Protein AF-A0A261UF74-F1 (afdb_monomer_lite)

Sequence (70 aa):
MVDGGATFWLETGHRYVACRCAAEVLRRVERGTGLTGAAALRAAENELVEEANRRLAEREALPLRLAYHD

Radius of gyration: 14.3 Å; chains: 1; bounding box: 31×28×33 Å

Foldseek 3Di:
DPQPWDWDWDDPPPDIDIDTGGPVQLVVQCVVPVDHDPVSCVVCVVVRVVVVVVVVVVCVVPPDDDDDDD

Organism: NCBI:txid1416808

Secondary structure (DSSP, 8-state):
----PEEEEEE-SS-EEEEEE-HHHHHHHHHHHS--HHHHHHHTHHHHHHHHHHHHHHHHTS--------

pLDDT: mean 75.23, std 13.4, range [40.38, 89.25]

Structure (mmCIF, N/CA/C/O backbone):
data_AF-A0A261UF74-F1
#
_entry.id   AF-A0A261UF74-F1
#
loop_
_atom_site.group_PDB
_atom_site.id
_atom_site.type_symbol
_atom_site.label_atom_id
_atom_site.label_alt_id
_atom_site.label_comp_id
_atom_site.label_asym_id
_atom_site.label_entity_id
_atom_site.label_seq_id
_atom_site.pdbx_PDB_ins_code
_atom_site.Cartn_x
_atom_site.Cartn_y
_atom_site.Cartn_z
_atom_site.occupancy
_atom_site.B_iso_or_equiv
_atom_site.auth_seq_id
_atom_site.auth_comp_id
_atom_site.auth_asym_id
_atom_site.auth_atom_id
_atom_site.pdbx_PDB_model_num
ATOM 1 N N . MET A 1 1 ? -10.823 -10.955 -17.889 1.00 41.50 1 MET A N 1
ATOM 2 C CA . MET A 1 1 ? -9.868 -9.830 -17.978 1.00 41.50 1 MET A CA 1
ATOM 3 C C . MET A 1 1 ? -9.068 -9.831 -16.690 1.00 41.50 1 MET A C 1
ATOM 5 O O . MET A 1 1 ? -9.673 -9.692 -15.637 1.00 41.50 1 MET A O 1
ATOM 9 N N . VAL A 1 2 ? -7.765 -10.121 -16.746 1.00 45.78 2 VAL A N 1
ATOM 10 C CA . VAL A 1 2 ? -6.907 -10.088 -15.552 1.00 45.78 2 VAL A CA 1
ATOM 11 C C . VAL A 1 2 ? -6.724 -8.619 -15.200 1.00 45.78 2 VAL A C 1
ATOM 13 O O . VAL A 1 2 ? -6.052 -7.878 -15.911 1.00 45.78 2 VAL A O 1
ATOM 16 N N . ASP A 1 3 ? -7.441 -8.177 -14.179 1.00 50.38 3 ASP A N 1
ATOM 17 C CA . ASP A 1 3 ? -7.395 -6.818 -13.661 1.00 50.38 3 ASP A CA 1
ATOM 18 C C . ASP A 1 3 ? -5.973 -6.567 -13.131 1.00 50.38 3 ASP A C 1
ATOM 20 O O . ASP A 1 3 ? -5.588 -7.081 -12.083 1.00 50.38 3 ASP A O 1
ATOM 24 N N . GLY A 1 4 ? -5.159 -5.881 -13.942 1.00 62.09 4 GLY A N 1
ATOM 25 C CA . GLY A 1 4 ? -3.708 -5.701 -13.784 1.00 62.09 4 GLY A CA 1
ATOM 26 C C . GLY A 1 4 ? -3.302 -4.748 -12.658 1.00 62.09 4 GLY A C 1
ATOM 27 O O . GLY A 1 4 ? -2.336 -4.003 -12.798 1.00 62.09 4 GLY A O 1
ATOM 28 N N . GLY A 1 5 ? -4.087 -4.715 -11.585 1.00 66.38 5 GLY A N 1
ATOM 29 C CA . GLY A 1 5 ? -3.733 -4.052 -10.342 1.00 66.38 5 GLY A CA 1
ATOM 30 C C . GLY A 1 5 ? -2.706 -4.853 -9.542 1.00 66.38 5 GLY A C 1
ATOM 31 O O . GLY A 1 5 ? -2.506 -6.047 -9.767 1.00 66.38 5 GLY A O 1
ATOM 32 N N . ALA A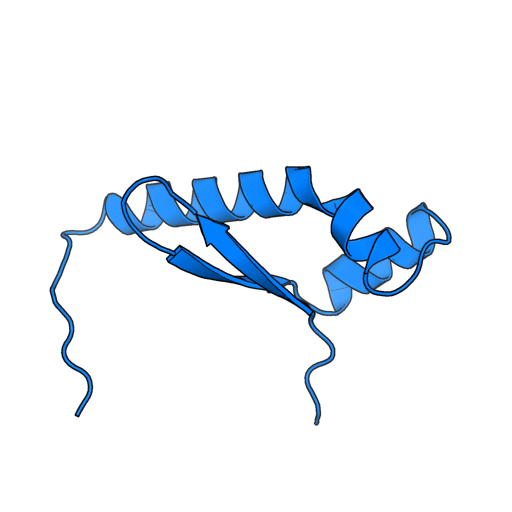 1 6 ? -2.071 -4.195 -8.576 1.00 76.38 6 ALA A N 1
ATOM 33 C CA . ALA A 1 6 ? -1.152 -4.838 -7.642 1.00 76.38 6 ALA A CA 1
ATOM 34 C C . ALA A 1 6 ? -1.844 -5.056 -6.292 1.00 76.38 6 ALA A C 1
ATOM 36 O O . ALA A 1 6 ? -2.511 -4.156 -5.785 1.00 76.38 6 ALA A O 1
ATOM 37 N N . THR A 1 7 ? -1.683 -6.240 -5.704 1.00 80.44 7 THR A N 1
ATOM 38 C CA . THR A 1 7 ? -2.193 -6.534 -4.356 1.00 80.44 7 THR A CA 1
ATOM 39 C C . THR A 1 7 ? -1.051 -6.433 -3.353 1.00 80.44 7 THR A C 1
ATOM 41 O O . THR A 1 7 ? 0.026 -6.973 -3.600 1.00 80.44 7 THR A O 1
ATOM 44 N N . PHE A 1 8 ? -1.282 -5.747 -2.238 1.00 80.06 8 PHE A N 1
ATOM 45 C CA . PHE A 1 8 ? -0.331 -5.605 -1.137 1.00 80.06 8 PHE A CA 1
ATOM 46 C C . PHE A 1 8 ? -1.058 -5.703 0.206 1.00 80.06 8 PHE A C 1
ATOM 48 O O . PHE A 1 8 ? -2.279 -5.567 0.269 1.00 80.06 8 PHE A O 1
ATOM 55 N N . TRP A 1 9 ? -0.313 -5.969 1.273 1.00 80.94 9 TRP A N 1
ATOM 56 C CA . TRP A 1 9 ? -0.855 -6.112 2.621 1.00 80.94 9 TRP A CA 1
ATOM 57 C C . TRP A 1 9 ? -0.309 -4.999 3.503 1.00 80.94 9 TRP A C 1
ATOM 59 O O . TRP A 1 9 ? 0.896 -4.761 3.505 1.00 80.94 9 TRP A O 1
ATOM 69 N N . LEU A 1 10 ? -1.191 -4.337 4.248 1.00 80.69 10 LEU A N 1
ATOM 70 C CA . LEU A 1 10 ? -0.816 -3.372 5.278 1.00 80.69 10 LEU A CA 1
ATOM 71 C C . LEU A 1 10 ? -1.034 -3.981 6.657 1.00 80.69 10 LEU A C 1
ATOM 73 O O . LEU A 1 10 ? -2.092 -4.550 6.924 1.00 80.69 10 LEU A O 1
ATOM 77 N N . GLU A 1 11 ? -0.049 -3.846 7.536 1.00 81.12 11 GLU A N 1
ATOM 78 C CA . GLU A 1 11 ? -0.172 -4.229 8.939 1.00 81.12 11 GLU A CA 1
ATOM 79 C C . GLU A 1 11 ? -0.578 -3.007 9.765 1.00 81.12 11 GLU A C 1
ATOM 81 O O . GLU A 1 11 ? 0.128 -2.003 9.787 1.00 81.12 11 GLU A O 1
ATOM 86 N N . THR A 1 12 ? -1.716 -3.081 10.458 1.00 70.62 12 THR A N 1
ATOM 87 C CA . THR A 1 12 ? -2.218 -1.983 11.304 1.00 70.62 12 THR A CA 1
ATOM 88 C C . THR A 1 12 ? -2.032 -2.286 12.797 1.00 70.62 12 THR A C 1
ATOM 90 O O . THR A 1 12 ? -2.896 -1.956 13.607 1.00 70.62 12 THR A O 1
ATOM 93 N N . GLY A 1 13 ? -0.964 -3.008 13.164 1.00 70.00 13 GLY A N 1
ATOM 94 C CA . GLY A 1 13 ? -0.612 -3.418 14.537 1.00 70.00 13 GLY A CA 1
ATOM 95 C C . GLY A 1 13 ? -1.499 -4.507 15.167 1.00 70.00 13 GLY A C 1
ATOM 96 O O . GLY A 1 13 ? -1.032 -5.280 15.997 1.00 70.00 13 GLY A O 1
ATOM 97 N N . HIS A 1 14 ? -2.766 -4.605 14.758 1.00 71.75 14 HIS A N 1
ATOM 98 C CA . HIS A 1 14 ? -3.731 -5.587 15.279 1.00 71.75 14 HIS A CA 1
ATOM 99 C C . HIS A 1 14 ? -4.333 -6.499 14.203 1.00 71.75 14 HIS A C 1
ATOM 101 O O . HIS A 1 14 ? -5.015 -7.470 14.527 1.00 71.75 14 HIS A O 1
ATOM 107 N N . ARG A 1 15 ? -4.122 -6.181 12.922 1.00 78.19 15 ARG A N 1
ATOM 108 C CA . ARG A 1 15 ? -4.651 -6.936 11.781 1.00 78.19 15 ARG A CA 1
ATOM 109 C C . ARG A 1 15 ? -3.860 -6.641 10.511 1.00 78.19 15 ARG A C 1
ATOM 111 O O . ARG A 1 15 ? -3.215 -5.597 10.401 1.00 78.19 15 ARG A O 1
ATOM 118 N N . TYR A 1 16 ? -4.004 -7.536 9.542 1.00 77.31 16 TYR A N 1
ATOM 119 C CA . TYR A 1 16 ? -3.573 -7.322 8.167 1.00 77.31 16 TYR A CA 1
ATOM 120 C C . TYR A 1 16 ? -4.758 -6.876 7.312 1.00 77.31 16 TYR A C 1
ATOM 122 O O . TYR A 1 16 ? -5.835 -7.471 7.368 1.00 77.31 16 TYR A O 1
ATOM 130 N N . VAL A 1 17 ? -4.555 -5.839 6.507 1.00 77.62 17 VAL A N 1
ATOM 131 C CA . VAL A 1 17 ? -5.537 -5.326 5.552 1.00 77.62 17 VAL A CA 1
ATOM 132 C C . VAL A 1 17 ? -5.041 -5.629 4.142 1.00 77.62 17 VAL A C 1
ATOM 134 O O . VAL A 1 17 ? -3.962 -5.186 3.751 1.00 77.62 17 VAL A O 1
ATOM 137 N N . ALA A 1 18 ? -5.827 -6.392 3.379 1.00 80.88 18 ALA A N 1
ATOM 138 C CA . ALA A 1 18 ? -5.570 -6.617 1.961 1.00 80.88 18 ALA A CA 1
ATOM 139 C C . ALA A 1 18 ? -5.932 -5.357 1.167 1.00 80.88 18 ALA A C 1
ATOM 141 O O . ALA A 1 18 ? -7.087 -4.922 1.161 1.00 80.88 18 ALA A O 1
ATOM 142 N N . CYS A 1 19 ? -4.960 -4.789 0.466 1.00 79.56 19 CYS A N 1
ATOM 143 C CA . CYS A 1 19 ? -5.135 -3.613 -0.369 1.00 79.56 19 CYS A CA 1
ATOM 144 C C . CYS A 1 19 ? -4.910 -3.964 -1.839 1.00 79.56 19 CYS A C 1
ATOM 146 O O . CYS A 1 19 ? -3.995 -4.706 -2.198 1.00 79.56 19 CYS A O 1
ATOM 148 N N . ARG A 1 20 ? -5.745 -3.393 -2.710 1.00 82.69 20 ARG A N 1
ATOM 149 C CA . ARG A 1 20 ? -5.610 -3.506 -4.163 1.00 82.69 20 ARG A CA 1
ATOM 150 C C . ARG A 1 20 ? -5.320 -2.128 -4.742 1.00 82.69 20 ARG A C 1
ATOM 152 O O . ARG A 1 20 ? -6.175 -1.246 -4.703 1.00 82.69 20 ARG A O 1
ATOM 159 N N . CYS A 1 21 ? -4.127 -1.957 -5.298 1.00 81.25 21 CYS A N 1
ATOM 160 C CA . CYS A 1 21 ? -3.775 -0.805 -6.113 1.00 81.25 21 CYS A CA 1
ATOM 161 C C . CYS A 1 21 ? -4.389 -0.976 -7.507 1.00 81.25 21 CYS A C 1
ATOM 163 O O . CYS A 1 21 ? -4.154 -1.985 -8.176 1.00 81.25 21 CYS A O 1
ATOM 165 N N . ALA A 1 22 ? -5.184 0.002 -7.942 1.00 83.38 22 ALA A N 1
ATOM 166 C CA . ALA A 1 22 ? -5.774 -0.003 -9.274 1.00 83.38 22 ALA A CA 1
ATOM 167 C C . ALA A 1 22 ? -4.685 0.094 -10.355 1.00 83.38 22 ALA A C 1
ATOM 169 O O . ALA A 1 22 ? -3.716 0.844 -10.215 1.00 83.38 22 ALA A O 1
ATOM 170 N N . ALA A 1 23 ? -4.879 -0.613 -11.470 1.00 83.25 23 ALA A N 1
ATOM 171 C CA . ALA A 1 23 ? -3.928 -0.626 -12.584 1.00 83.25 23 ALA A CA 1
ATOM 172 C C . ALA A 1 23 ? -3.620 0.784 -13.128 1.00 83.25 23 ALA A C 1
ATOM 174 O O . ALA A 1 23 ? -2.514 1.051 -13.590 1.00 83.25 23 ALA A O 1
ATOM 175 N N . GLU A 1 24 ? -4.585 1.703 -13.065 1.00 84.12 24 GLU A N 1
ATOM 176 C CA . GLU A 1 24 ? -4.415 3.093 -13.501 1.00 84.12 24 GLU A CA 1
ATOM 177 C C . GLU A 1 24 ? -3.431 3.875 -12.628 1.00 84.12 24 GLU A C 1
ATOM 179 O O . GLU A 1 24 ? -2.606 4.621 -13.158 1.00 84.12 24 GLU A O 1
ATOM 184 N N . VAL A 1 25 ? -3.478 3.670 -11.308 1.00 81.06 25 VAL A N 1
ATOM 185 C CA . VAL A 1 25 ? -2.556 4.305 -10.355 1.00 81.06 25 VAL A CA 1
ATOM 186 C C . VAL A 1 25 ? -1.143 3.795 -10.600 1.00 81.06 25 VAL A C 1
ATOM 188 O O . VAL A 1 25 ? -0.221 4.597 -10.727 1.00 81.06 25 VAL A O 1
ATOM 191 N N . LEU A 1 26 ? -0.991 2.478 -10.770 1.00 82.94 26 LEU A N 1
ATOM 192 C CA . LEU A 1 26 ? 0.300 1.879 -11.087 1.00 82.94 26 LEU A CA 1
ATOM 193 C C . LEU A 1 26 ? 0.858 2.452 -12.399 1.00 82.94 26 LEU A C 1
ATOM 195 O O . LEU A 1 26 ? 1.950 3.006 -12.403 1.00 82.94 26 LEU A O 1
ATOM 199 N N . ARG A 1 27 ? 0.067 2.463 -13.480 1.00 85.88 27 ARG A N 1
ATOM 200 C CA . ARG A 1 27 ? 0.480 3.028 -14.779 1.00 85.88 27 ARG A CA 1
ATOM 201 C C . ARG A 1 27 ? 0.849 4.509 -14.711 1.00 85.88 27 ARG A C 1
ATOM 203 O O . ARG A 1 27 ? 1.707 4.957 -15.471 1.00 85.88 27 ARG A O 1
ATOM 210 N N . ARG A 1 28 ? 0.182 5.293 -13.859 1.00 87.62 28 ARG A N 1
ATOM 211 C CA . ARG A 1 28 ? 0.511 6.711 -13.647 1.00 87.62 28 ARG A CA 1
ATOM 212 C C . ARG A 1 28 ? 1.906 6.853 -13.043 1.00 87.62 28 ARG A C 1
ATOM 214 O O . ARG A 1 28 ? 2.693 7.661 -13.529 1.00 87.62 28 ARG A O 1
ATOM 221 N N . VAL A 1 29 ? 2.211 6.051 -12.026 1.00 85.44 29 VAL A N 1
ATOM 222 C CA . VAL A 1 29 ? 3.512 6.054 -11.345 1.00 85.44 29 VAL A CA 1
ATOM 223 C C . VAL A 1 29 ? 4.607 5.550 -12.278 1.00 85.44 29 VAL A C 1
ATOM 225 O O . VAL A 1 29 ? 5.663 6.173 -12.367 1.00 85.44 29 VAL A O 1
ATOM 228 N N . GLU A 1 30 ? 4.336 4.493 -13.044 1.00 88.19 30 GLU A N 1
ATOM 229 C CA . GLU A 1 30 ? 5.268 3.970 -14.046 1.00 88.19 30 GLU A CA 1
ATOM 230 C C . GLU A 1 30 ? 5.632 5.037 -15.087 1.00 88.19 30 GLU A C 1
ATOM 232 O O . GLU A 1 30 ? 6.806 5.247 -15.382 1.00 88.19 30 GLU A O 1
ATOM 237 N N . ARG A 1 31 ? 4.648 5.799 -15.587 1.00 89.19 31 ARG A N 1
ATOM 238 C CA . ARG A 1 31 ? 4.912 6.907 -16.522 1.00 89.19 31 ARG A CA 1
ATOM 239 C C . ARG A 1 31 ? 5.673 8.070 -15.889 1.00 89.19 31 ARG A C 1
ATOM 241 O O . ARG A 1 31 ? 6.489 8.680 -16.568 1.00 89.19 31 ARG A O 1
ATOM 248 N N . GLY A 1 32 ? 5.383 8.402 -14.632 1.00 88.81 32 GLY A N 1
ATOM 249 C CA . GLY A 1 32 ? 6.009 9.534 -13.943 1.00 88.81 32 GLY A CA 1
ATOM 250 C C . GLY A 1 32 ? 7.445 9.267 -13.488 1.00 88.81 32 GLY A C 1
ATOM 251 O O . GLY A 1 32 ? 8.233 10.200 -13.382 1.00 88.81 32 GLY A O 1
ATOM 252 N N . THR A 1 33 ? 7.788 8.004 -13.232 1.00 86.44 33 THR A N 1
ATOM 253 C CA . THR A 1 33 ? 9.083 7.611 -12.649 1.00 86.44 33 THR A CA 1
ATOM 254 C C . THR A 1 33 ? 9.960 6.792 -13.596 1.00 86.44 33 THR A C 1
ATOM 256 O O . THR A 1 33 ? 11.153 6.648 -13.345 1.00 86.44 33 THR A O 1
ATOM 259 N N . GLY A 1 34 ? 9.390 6.220 -14.663 1.00 89.25 34 GLY A N 1
ATOM 260 C CA . GLY A 1 34 ? 10.060 5.244 -15.529 1.00 89.25 34 GLY A CA 1
ATOM 261 C C . GLY A 1 34 ? 10.260 3.866 -14.883 1.00 89.25 34 GLY A C 1
ATOM 262 O O . GLY A 1 34 ? 10.818 2.969 -15.515 1.00 89.25 34 GLY A O 1
ATOM 263 N N . LEU A 1 35 ? 9.821 3.678 -13.634 1.00 87.44 35 LEU A N 1
ATOM 264 C CA . LEU A 1 35 ? 9.872 2.401 -12.925 1.00 87.44 35 LEU A CA 1
ATOM 265 C C . LEU A 1 35 ? 8.736 1.487 -13.395 1.00 87.44 35 LEU A C 1
ATOM 267 O O . LEU A 1 35 ? 7.753 1.956 -13.956 1.00 87.44 35 LEU A O 1
ATOM 271 N N . THR A 1 36 ? 8.849 0.179 -13.157 1.00 85.25 36 THR A N 1
ATOM 272 C CA . THR A 1 36 ? 7.812 -0.799 -13.535 1.00 85.25 36 THR A CA 1
ATOM 273 C C . THR A 1 36 ? 7.527 -1.793 -12.415 1.00 85.25 36 THR A C 1
ATOM 275 O O . THR A 1 36 ? 8.378 -2.049 -11.552 1.00 85.25 36 THR A O 1
ATOM 278 N N . GLY A 1 37 ? 6.309 -2.340 -12.404 1.00 80.75 37 GLY A N 1
ATOM 279 C CA . GLY A 1 37 ? 5.917 -3.430 -11.509 1.00 80.75 37 GLY A CA 1
ATOM 280 C C . GLY A 1 37 ? 6.170 -3.119 -10.029 1.00 80.75 37 GLY A C 1
ATOM 281 O O . GLY A 1 37 ? 5.689 -2.120 -9.498 1.00 80.75 37 GLY A O 1
ATOM 282 N N . ALA A 1 38 ? 6.941 -3.973 -9.346 1.00 80.81 38 ALA A N 1
ATOM 283 C CA . ALA A 1 38 ? 7.217 -3.830 -7.913 1.00 80.81 38 ALA A CA 1
ATOM 284 C C . ALA A 1 38 ? 8.000 -2.552 -7.559 1.00 80.81 38 ALA A C 1
ATOM 286 O O . ALA A 1 38 ? 7.817 -2.008 -6.472 1.00 80.81 38 ALA A O 1
ATOM 287 N N . ALA A 1 39 ? 8.851 -2.051 -8.461 1.00 81.56 39 ALA A N 1
ATOM 288 C CA . ALA A 1 39 ? 9.591 -0.812 -8.229 1.00 81.56 39 ALA A CA 1
ATOM 289 C C . ALA A 1 39 ? 8.664 0.411 -8.287 1.00 81.56 39 ALA A C 1
ATOM 291 O O . ALA A 1 39 ? 8.751 1.286 -7.429 1.00 81.56 39 ALA A O 1
ATOM 292 N N . ALA A 1 40 ? 7.729 0.432 -9.241 1.00 84.12 40 ALA A N 1
ATOM 293 C CA . ALA A 1 40 ? 6.689 1.456 -9.296 1.00 84.12 40 ALA A CA 1
ATOM 294 C C . ALA A 1 40 ? 5.742 1.369 -8.090 1.00 84.12 40 ALA A C 1
ATOM 296 O O . ALA A 1 40 ? 5.365 2.393 -7.531 1.00 84.12 40 ALA A O 1
ATOM 297 N N . LEU A 1 41 ? 5.411 0.157 -7.633 1.00 81.56 41 LEU A N 1
ATOM 298 C CA . LEU A 1 41 ? 4.597 -0.028 -6.432 1.00 81.56 41 LEU A CA 1
ATOM 299 C C . LEU A 1 41 ? 5.281 0.537 -5.179 1.00 81.56 41 LEU A C 1
ATOM 301 O O . LEU A 1 41 ? 4.636 1.237 -4.408 1.00 81.56 41 LEU A O 1
ATOM 305 N N . ARG A 1 42 ? 6.585 0.282 -5.003 1.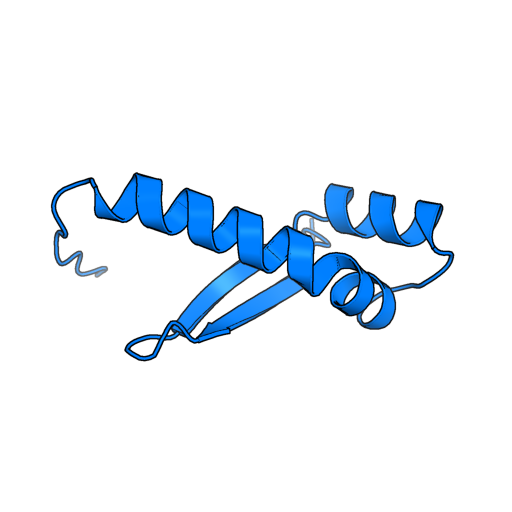00 83.62 42 ARG A N 1
ATOM 306 C CA . ARG A 1 42 ? 7.376 0.858 -3.901 1.00 83.62 42 ARG A CA 1
ATOM 307 C C . ARG A 1 42 ? 7.473 2.378 -3.992 1.00 83.62 42 ARG A C 1
ATOM 309 O O . ARG A 1 42 ? 7.363 3.056 -2.982 1.00 83.62 42 ARG A O 1
ATOM 316 N N . ALA A 1 43 ? 7.627 2.928 -5.196 1.00 84.62 43 ALA A N 1
ATOM 317 C CA . ALA A 1 43 ? 7.629 4.379 -5.383 1.00 84.62 43 ALA A CA 1
ATOM 318 C C . ALA A 1 43 ? 6.291 5.028 -4.983 1.00 84.62 43 ALA A C 1
ATOM 320 O O . ALA A 1 43 ? 6.273 6.178 -4.557 1.00 84.62 43 ALA A O 1
ATOM 321 N N . ALA A 1 44 ? 5.187 4.284 -5.086 1.00 83.81 44 ALA A N 1
ATOM 322 C CA . ALA A 1 44 ? 3.849 4.720 -4.695 1.00 83.81 44 ALA A CA 1
ATOM 323 C C . ALA A 1 44 ? 3.468 4.356 -3.248 1.00 83.81 44 ALA A C 1
ATOM 325 O O . ALA A 1 44 ? 2.339 4.621 -2.842 1.00 83.81 44 ALA A O 1
ATOM 326 N N . GLU A 1 45 ? 4.360 3.717 -2.484 1.00 84.44 45 GLU A N 1
ATOM 327 C CA . GLU A 1 45 ? 4.035 3.092 -1.197 1.00 84.44 45 GLU A CA 1
ATOM 328 C C . GLU A 1 45 ? 3.414 4.083 -0.210 1.00 84.44 45 GLU A C 1
ATOM 330 O O . GLU A 1 45 ? 2.325 3.825 0.296 1.00 84.44 45 GLU A O 1
ATOM 335 N N . ASN A 1 46 ? 4.039 5.246 -0.008 1.00 82.25 46 ASN A N 1
ATOM 336 C CA . ASN A 1 46 ? 3.536 6.253 0.930 1.00 82.25 46 ASN A CA 1
ATOM 337 C C . ASN A 1 46 ? 2.132 6.750 0.552 1.00 82.25 46 ASN A C 1
ATOM 339 O O . ASN A 1 46 ? 1.242 6.754 1.397 1.00 82.25 46 ASN A O 1
ATOM 343 N N . GLU A 1 47 ? 1.899 7.094 -0.720 1.00 83.94 47 GLU A N 1
ATOM 344 C CA . GLU A 1 47 ? 0.577 7.540 -1.194 1.00 83.94 47 GLU A CA 1
ATOM 345 C C . GLU A 1 47 ? -0.489 6.446 -1.014 1.00 83.94 47 GLU A C 1
ATOM 347 O O . GLU A 1 47 ? -1.622 6.723 -0.617 1.00 83.94 47 GLU A O 1
ATOM 352 N N . LEU A 1 48 ? -0.130 5.188 -1.289 1.00 83.19 48 LEU A N 1
ATOM 353 C CA . LEU A 1 48 ? -1.028 4.042 -1.155 1.00 83.19 48 LEU A CA 1
ATOM 354 C C . LEU A 1 48 ? -1.360 3.733 0.309 1.00 83.19 48 LEU A C 1
ATOM 356 O O . LEU A 1 48 ? -2.511 3.416 0.616 1.00 83.19 48 LEU A O 1
ATOM 360 N N . VAL A 1 49 ? -0.376 3.840 1.203 1.00 82.25 49 VAL A N 1
ATOM 361 C CA . VAL A 1 49 ? -0.545 3.676 2.652 1.00 82.25 49 VAL A CA 1
ATOM 362 C C . VAL A 1 49 ? -1.434 4.785 3.212 1.00 82.25 49 VAL A C 1
ATOM 364 O O . VAL A 1 49 ? -2.377 4.498 3.949 1.00 82.25 49 VAL A O 1
ATOM 367 N N . GLU A 1 50 ? -1.187 6.043 2.844 1.00 83.88 50 GLU A N 1
ATOM 368 C CA . GLU A 1 50 ? -1.982 7.189 3.296 1.00 83.88 50 GLU A CA 1
ATOM 369 C C . GLU A 1 50 ? -3.447 7.093 2.854 1.00 83.88 50 GLU A C 1
ATOM 371 O O . GLU A 1 50 ? -4.357 7.292 3.661 1.00 83.88 50 GLU A O 1
ATOM 376 N N . GLU A 1 51 ? -3.695 6.751 1.589 1.00 83.88 51 GLU A N 1
ATOM 377 C CA . GLU A 1 51 ? -5.051 6.574 1.062 1.00 83.88 51 GLU A CA 1
ATOM 378 C C . GLU A 1 51 ? -5.765 5.386 1.722 1.00 83.88 51 GLU A C 1
ATOM 380 O O . GLU A 1 51 ? -6.944 5.482 2.077 1.00 83.88 51 GLU A O 1
ATOM 385 N N . ALA A 1 52 ? -5.062 4.269 1.931 1.00 81.62 52 ALA A N 1
ATOM 386 C CA . ALA A 1 52 ? -5.623 3.117 2.627 1.00 81.62 52 ALA A CA 1
ATOM 387 C C . ALA A 1 52 ? -5.993 3.461 4.077 1.00 81.62 52 ALA A C 1
ATOM 389 O O . ALA A 1 52 ? -7.101 3.141 4.508 1.00 81.62 52 ALA A O 1
ATOM 390 N N . ASN A 1 53 ? -5.119 4.169 4.800 1.00 81.00 53 ASN A N 1
ATOM 391 C CA . ASN A 1 53 ? -5.381 4.623 6.166 1.00 81.00 53 ASN A CA 1
ATOM 392 C C . ASN A 1 53 ? -6.567 5.590 6.235 1.00 81.00 53 ASN A C 1
ATOM 394 O O . ASN A 1 53 ? -7.404 5.467 7.127 1.00 81.00 53 ASN A O 1
ATOM 398 N N . ARG A 1 54 ? -6.692 6.511 5.273 1.00 83.56 54 ARG A N 1
ATOM 399 C CA .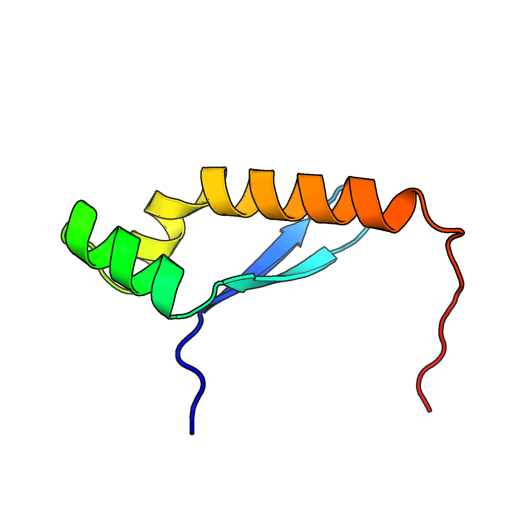 ARG A 1 54 ? -7.830 7.438 5.190 1.00 83.56 54 ARG A CA 1
ATOM 400 C C . ARG A 1 54 ? -9.152 6.696 5.016 1.00 83.56 54 ARG A C 1
ATOM 402 O O . ARG A 1 54 ? -10.079 6.900 5.795 1.00 83.56 54 ARG A O 1
ATOM 409 N N . ARG A 1 55 ? -9.217 5.774 4.051 1.00 82.12 55 ARG A N 1
ATOM 410 C CA . ARG A 1 55 ? -10.409 4.941 3.816 1.00 82.12 55 ARG A CA 1
ATOM 411 C C . ARG A 1 55 ? -10.741 4.056 5.006 1.00 82.12 55 ARG A C 1
ATOM 413 O O . ARG A 1 55 ? -11.912 3.784 5.260 1.00 82.12 55 ARG A O 1
ATOM 420 N N . LEU A 1 56 ? -9.720 3.570 5.705 1.00 78.50 56 LEU A N 1
ATOM 421 C CA . LEU A 1 56 ? -9.896 2.778 6.912 1.00 78.50 56 LEU A CA 1
ATOM 422 C C . LEU A 1 56 ? -10.523 3.623 8.018 1.00 78.50 56 LEU A C 1
ATOM 424 O O . LEU A 1 56 ? -11.544 3.218 8.557 1.00 78.50 56 LEU A O 1
ATOM 428 N N . ALA A 1 57 ? -9.997 4.822 8.278 1.00 81.06 57 ALA A N 1
ATOM 429 C CA . ALA A 1 57 ? -10.553 5.748 9.261 1.00 81.06 57 ALA A CA 1
ATOM 430 C C . ALA A 1 57 ? -12.009 6.142 8.939 1.00 81.06 57 ALA A C 1
ATOM 432 O O . ALA A 1 57 ? -12.860 6.144 9.827 1.00 81.06 57 ALA A O 1
ATOM 433 N N . GLU A 1 58 ? -12.323 6.404 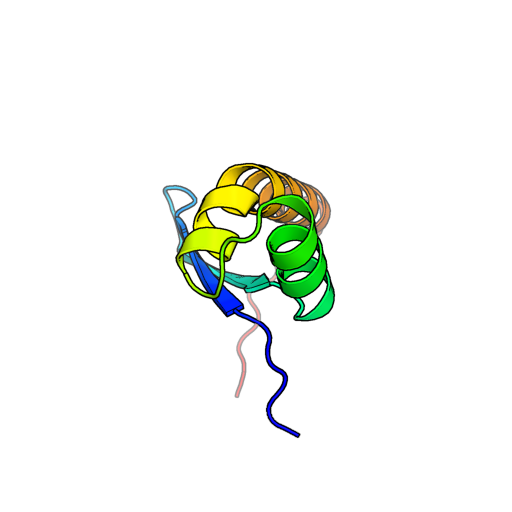7.666 1.00 80.00 58 GLU A N 1
ATOM 434 C CA . GLU A 1 58 ? -13.693 6.681 7.210 1.00 80.00 58 GLU A CA 1
ATOM 435 C C . GLU A 1 58 ? -14.639 5.490 7.431 1.00 80.00 58 GLU A C 1
ATOM 437 O O . GLU A 1 58 ? -15.802 5.670 7.791 1.00 80.00 58 GLU A O 1
ATOM 442 N N . ARG A 1 59 ? -14.152 4.260 7.224 1.00 73.12 59 ARG A N 1
ATOM 443 C CA . ARG A 1 59 ? -14.952 3.038 7.383 1.00 73.12 59 ARG A CA 1
ATOM 444 C C . ARG A 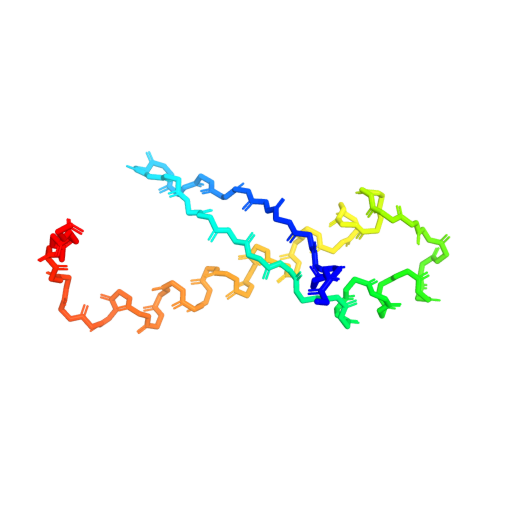1 59 ? -15.088 2.586 8.829 1.00 73.12 59 ARG A C 1
ATOM 446 O O . ARG A 1 59 ? -16.139 2.073 9.182 1.00 73.12 59 ARG A O 1
ATOM 453 N N . GLU A 1 60 ? -14.070 2.755 9.661 1.00 67.62 60 GLU A N 1
ATOM 454 C CA . GLU A 1 60 ? -14.129 2.396 11.083 1.00 67.62 60 GLU A CA 1
ATOM 455 C C . GLU A 1 60 ? -14.963 3.368 11.915 1.00 67.62 60 GLU A C 1
ATOM 457 O O . GLU A 1 60 ? -15.402 3.017 13.007 1.00 67.62 60 GLU A O 1
ATOM 462 N N . ALA A 1 61 ? -15.250 4.559 11.383 1.00 60.41 61 ALA A N 1
ATOM 463 C CA . ALA A 1 61 ? -16.282 5.433 11.929 1.00 60.41 61 ALA A CA 1
ATOM 464 C C . ALA A 1 61 ? -17.707 4.850 11.773 1.00 60.41 61 ALA A C 1
ATOM 466 O O . ALA A 1 61 ? -18.637 5.314 12.435 1.00 60.41 61 ALA A O 1
ATOM 467 N N . LEU A 1 62 ? -17.902 3.828 10.926 1.00 55.97 62 LEU A N 1
ATOM 468 C CA . LEU A 1 62 ? -19.130 3.031 10.877 1.00 55.97 62 LEU A CA 1
ATOM 469 C C . LEU A 1 62 ? -19.065 1.948 11.966 1.00 55.97 62 LEU A C 1
ATOM 471 O O . LEU A 1 62 ? -17.988 1.411 12.223 1.00 55.97 62 LEU A O 1
ATOM 475 N N . PRO A 1 63 ? -20.189 1.572 12.607 1.00 50.66 63 PRO A N 1
ATOM 476 C CA . PRO A 1 63 ? -20.161 0.568 13.664 1.00 50.66 63 PRO A CA 1
ATOM 477 C C . PRO A 1 63 ? -19.535 -0.731 13.145 1.00 50.66 63 PRO A C 1
ATOM 479 O O . PRO A 1 63 ? -20.043 -1.333 12.195 1.00 50.66 63 PRO A O 1
ATOM 482 N N . LEU A 1 64 ? -18.437 -1.152 13.784 1.00 51.78 64 LEU A N 1
ATOM 483 C CA . LEU A 1 64 ? -17.747 -2.411 13.513 1.00 51.78 64 LEU A CA 1
ATOM 484 C C . LEU A 1 64 ? -18.747 -3.562 13.678 1.00 51.78 64 LEU A C 1
ATOM 486 O O . LEU A 1 64 ? -19.116 -3.935 14.790 1.00 51.78 64 LEU A O 1
ATOM 490 N N . ARG A 1 65 ? -19.224 -4.111 12.560 1.00 55.31 65 ARG A N 1
ATOM 491 C CA . ARG A 1 65 ? -20.072 -5.303 12.540 1.00 55.31 65 ARG A CA 1
ATOM 492 C C . ARG A 1 65 ? -19.208 -6.493 12.157 1.00 55.31 65 ARG A C 1
ATOM 494 O O . ARG A 1 65 ? -18.603 -6.490 11.088 1.00 55.31 65 ARG A O 1
ATOM 501 N N . LEU A 1 66 ? -19.168 -7.508 13.022 1.00 45.62 66 LEU A N 1
ATOM 502 C CA . LEU A 1 66 ? -18.674 -8.829 12.643 1.00 45.62 66 LEU A CA 1
ATOM 503 C C . LEU A 1 66 ? -19.546 -9.328 11.482 1.00 45.62 66 LEU A C 1
ATOM 505 O O . LEU A 1 66 ? -20.740 -9.561 11.666 1.00 45.62 66 LEU A O 1
ATOM 509 N N . ALA A 1 67 ? -18.969 -9.450 10.290 1.00 48.78 67 ALA A N 1
ATOM 510 C CA . ALA A 1 67 ? -19.620 -10.077 9.151 1.00 48.78 67 ALA A CA 1
ATOM 511 C C . ALA A 1 67 ? -19.021 -11.473 8.970 1.00 48.78 67 ALA A C 1
ATOM 513 O O . ALA A 1 67 ? -17.844 -11.612 8.643 1.00 48.78 67 ALA A O 1
ATOM 514 N N . TYR A 1 68 ? -19.834 -12.498 9.220 1.00 40.38 68 TYR A N 1
ATOM 515 C CA . TYR A 1 68 ? -19.556 -13.852 8.758 1.00 40.38 68 TYR A CA 1
ATOM 51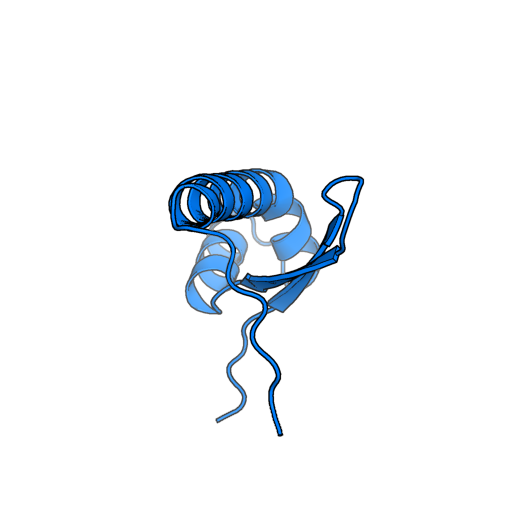6 C C . TYR A 1 68 ? -19.920 -13.934 7.275 1.00 40.38 68 TYR A C 1
ATOM 518 O O . TYR A 1 68 ? -20.995 -13.484 6.874 1.00 40.38 68 TYR A O 1
ATOM 526 N N . HIS A 1 69 ? -19.022 -14.493 6.475 1.00 43.56 69 HIS A N 1
ATOM 527 C CA . HIS A 1 69 ? -19.335 -14.955 5.129 1.00 43.56 69 HIS A CA 1
ATOM 528 C C . HIS A 1 69 ? -19.529 -16.475 5.203 1.00 43.56 69 HIS A C 1
ATOM 530 O O . HIS A 1 69 ? -18.705 -17.142 5.831 1.00 43.56 69 HIS A O 1
ATOM 536 N N . ASP A 1 70 ? -20.644 -16.962 4.647 1.00 56.75 70 ASP A N 1
ATOM 537 C CA . ASP A 1 70 ? -20.949 -18.393 4.457 1.00 56.75 70 ASP A CA 1
ATOM 538 C C . ASP A 1 70 ? -20.035 -19.007 3.385 1.00 56.75 70 ASP A C 1
ATOM 540 O O . ASP A 1 70 ? -19.741 -18.291 2.392 1.00 56.75 70 ASP A O 1
#